Protein AF-A0A0F9JHH2-F1 (afdb_monomer)

Organism: NCBI:txid412755

Mean predicted aligned error: 7.98 Å

Structure (mmCIF, N/CA/C/O backbone):
data_AF-A0A0F9JHH2-F1
#
_entry.id   AF-A0A0F9JHH2-F1
#
loop_
_atom_site.group_PDB
_atom_site.id
_atom_site.type_symbol
_atom_site.label_atom_id
_atom_site.label_alt_id
_atom_site.label_comp_id
_atom_site.label_asym_id
_atom_site.label_entity_id
_atom_site.label_seq_id
_atom_site.pdbx_PDB_ins_code
_atom_site.Cartn_x
_atom_site.Cartn_y
_atom_site.Cartn_z
_atom_site.occupancy
_atom_site.B_iso_or_equiv
_atom_site.auth_seq_id
_atom_site.auth_comp_id
_atom_site.auth_asym_id
_atom_site.auth_atom_id
_atom_site.pdbx_PDB_model_num
ATOM 1 N N . MET A 1 1 ? 3.156 16.359 -3.758 1.00 44.94 1 MET A N 1
ATOM 2 C CA . MET A 1 1 ? 3.566 15.549 -4.925 1.00 44.94 1 MET A CA 1
ATOM 3 C C . MET A 1 1 ? 4.391 14.400 -4.394 1.00 44.94 1 MET A C 1
ATOM 5 O O . MET A 1 1 ? 5.342 14.673 -3.672 1.00 44.94 1 MET A O 1
ATOM 9 N N . ASN A 1 2 ? 4.000 13.157 -4.677 1.00 64.88 2 ASN A N 1
ATOM 10 C CA . ASN A 1 2 ? 4.803 12.001 -4.283 1.00 64.88 2 ASN A CA 1
ATOM 11 C C . ASN A 1 2 ? 6.068 11.966 -5.146 1.00 64.88 2 ASN A C 1
ATOM 13 O O . ASN A 1 2 ? 5.99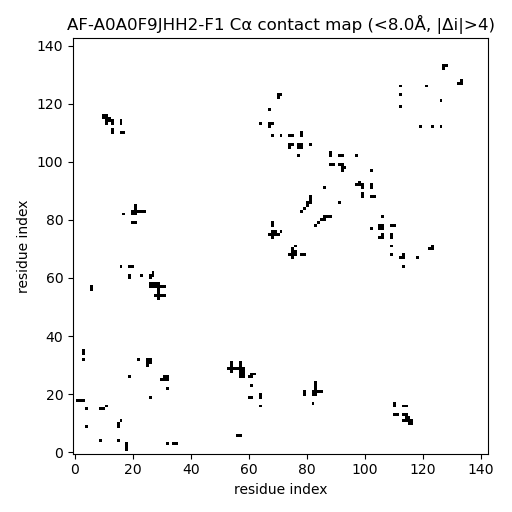8 12.170 -6.358 1.00 64.88 2 ASN A O 1
ATOM 17 N N . GLU A 1 3 ? 7.213 11.768 -4.502 1.00 86.75 3 GLU A N 1
ATOM 18 C CA . GLU A 1 3 ? 8.508 11.617 -5.160 1.00 86.75 3 GLU A CA 1
ATOM 19 C C . GLU A 1 3 ? 8.484 10.395 -6.091 1.00 86.75 3 GLU A C 1
ATOM 21 O O . GLU A 1 3 ? 7.833 9.392 -5.796 1.00 86.75 3 GLU A O 1
ATOM 26 N N . TRP A 1 4 ? 9.132 10.495 -7.252 1.00 92.06 4 TRP A N 1
ATOM 27 C CA . TRP A 1 4 ? 9.279 9.366 -8.169 1.00 92.06 4 TRP A CA 1
ATOM 28 C C . TRP A 1 4 ? 10.515 8.558 -7.784 1.00 92.06 4 TRP A C 1
ATOM 30 O O . TRP A 1 4 ? 11.561 9.147 -7.523 1.00 92.06 4 TRP A O 1
ATOM 40 N N . TYR A 1 5 ? 10.400 7.229 -7.796 1.00 92.12 5 TYR A N 1
ATOM 41 C CA . TYR A 1 5 ? 11.496 6.319 -7.474 1.00 92.12 5 TYR A CA 1
ATOM 42 C C . TYR A 1 5 ? 11.822 5.418 -8.665 1.00 92.12 5 TYR A C 1
ATOM 44 O O . TYR A 1 5 ? 10.930 4.810 -9.264 1.00 92.12 5 TYR A O 1
ATOM 52 N N . ALA A 1 6 ? 13.107 5.276 -8.978 1.00 90.31 6 ALA A N 1
ATOM 53 C CA . ALA A 1 6 ? 13.592 4.294 -9.935 1.00 90.31 6 ALA A CA 1
ATOM 54 C C . ALA A 1 6 ? 13.519 2.870 -9.345 1.00 90.31 6 ALA A C 1
ATOM 56 O O . ALA A 1 6 ? 13.611 2.690 -8.125 1.00 90.31 6 ALA A O 1
ATOM 57 N N . PRO A 1 7 ? 13.464 1.814 -10.181 1.00 91.31 7 PRO A N 1
ATOM 58 C CA . PRO A 1 7 ? 13.422 0.434 -9.693 1.00 91.31 7 PRO A CA 1
ATOM 59 C C . PRO A 1 7 ? 14.561 0.076 -8.729 1.00 91.31 7 PRO A C 1
ATOM 61 O O . PRO A 1 7 ? 14.354 -0.600 -7.722 1.00 91.31 7 PRO A O 1
ATOM 64 N N . SER A 1 8 ? 15.769 0.578 -8.998 1.00 89.12 8 SER A N 1
ATOM 65 C CA . SER A 1 8 ? 16.957 0.350 -8.172 1.00 89.12 8 SER A CA 1
ATOM 66 C C . SER A 1 8 ? 16.960 1.111 -6.845 1.00 89.12 8 SER A C 1
ATOM 68 O O . SER A 1 8 ? 17.835 0.850 -6.019 1.00 89.12 8 SER A O 1
ATOM 70 N N . GLU A 1 9 ? 16.028 2.035 -6.617 1.00 91.75 9 GLU A N 1
ATOM 71 C CA . GLU A 1 9 ? 15.930 2.859 -5.401 1.00 91.75 9 GLU A CA 1
ATOM 72 C C . GLU A 1 9 ? 14.953 2.276 -4.379 1.00 91.75 9 GLU A C 1
ATOM 74 O O . GLU A 1 9 ? 15.056 2.566 -3.189 1.00 91.75 9 GLU A O 1
ATOM 79 N N . ILE A 1 10 ? 14.061 1.372 -4.796 1.00 92.19 10 ILE A N 1
ATOM 80 C CA . ILE A 1 10 ? 13.085 0.769 -3.891 1.00 92.19 10 ILE A CA 1
ATOM 81 C C . ILE A 1 10 ? 13.799 -0.047 -2.804 1.00 92.19 10 ILE A C 1
ATOM 83 O O . ILE A 1 10 ? 14.458 -1.060 -3.052 1.00 92.19 10 ILE A O 1
ATOM 87 N N . ARG A 1 11 ? 13.669 0.413 -1.555 1.00 91.19 11 ARG A N 1
ATOM 88 C CA . ARG A 1 11 ? 14.190 -0.249 -0.338 1.00 91.19 11 ARG A CA 1
ATOM 89 C C . ARG A 1 11 ? 13.095 -0.768 0.600 1.00 91.19 11 ARG A C 1
ATOM 91 O O . ARG A 1 11 ? 13.406 -1.235 1.692 1.00 91.19 11 ARG A O 1
ATOM 98 N N . PHE A 1 12 ? 11.823 -0.688 0.194 1.00 92.00 12 PHE A N 1
ATOM 99 C CA . PHE A 1 12 ? 10.658 -0.955 1.056 1.00 92.00 12 PHE A CA 1
ATOM 100 C C . PHE A 1 12 ? 10.635 -0.090 2.333 1.00 92.00 12 PHE A C 1
ATOM 102 O O . PHE A 1 12 ? 10.256 -0.553 3.410 1.00 92.00 12 PHE A O 1
ATOM 109 N N . TRP A 1 13 ? 11.045 1.173 2.227 1.00 93.44 13 TRP A N 1
ATOM 110 C CA . TRP A 1 13 ? 10.777 2.175 3.263 1.00 93.44 13 TRP A CA 1
ATOM 111 C C . TRP A 1 13 ? 9.303 2.599 3.205 1.00 93.44 13 TRP A C 1
ATOM 113 O O . TRP A 1 13 ? 8.660 2.331 2.186 1.00 93.44 13 TRP A O 1
ATOM 123 N N . PRO A 1 14 ? 8.732 3.178 4.276 1.00 94.00 14 PRO A N 1
ATOM 124 C CA . PRO A 1 14 ? 7.329 3.591 4.285 1.00 94.00 14 PRO A CA 1
ATOM 125 C C . PRO A 1 14 ? 6.932 4.418 3.055 1.00 94.00 14 PRO A C 1
ATOM 127 O O . PRO A 1 14 ? 5.927 4.109 2.424 1.00 94.00 14 PRO A O 1
ATOM 130 N N . GLU A 1 15 ? 7.773 5.365 2.652 1.00 95.06 15 GLU A N 1
ATOM 131 C CA . GLU A 1 15 ? 7.564 6.268 1.517 1.00 95.06 15 GLU A CA 1
ATOM 132 C C . GLU A 1 15 ? 7.570 5.496 0.188 1.00 95.06 15 GLU A C 1
ATOM 134 O O . GLU A 1 15 ? 6.673 5.647 -0.637 1.00 95.06 15 GLU A O 1
ATOM 139 N N . HIS A 1 16 ? 8.525 4.573 0.017 1.00 94.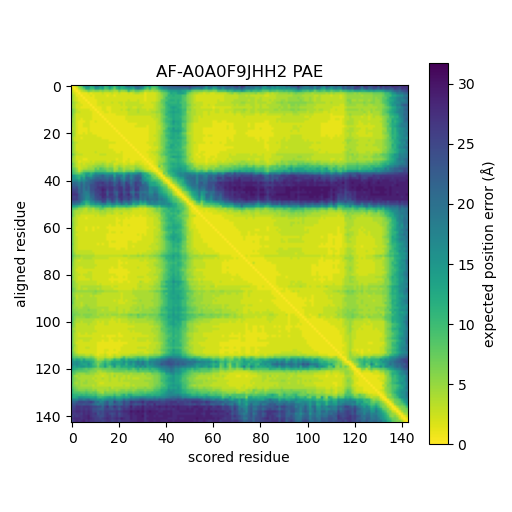94 16 HIS A N 1
ATOM 140 C CA . HIS A 1 16 ? 8.591 3.687 -1.152 1.00 94.94 16 HIS A CA 1
ATOM 141 C C . HIS A 1 16 ? 7.364 2.770 -1.256 1.00 94.94 16 HIS A C 1
ATOM 143 O O . HIS A 1 16 ? 6.896 2.470 -2.352 1.00 94.94 16 HIS A O 1
ATOM 149 N N . VAL A 1 17 ? 6.857 2.286 -0.120 1.00 95.69 17 VAL A N 1
ATOM 150 C CA . VAL A 1 17 ? 5.679 1.411 -0.069 1.00 95.69 17 VAL A CA 1
ATOM 151 C C . VAL A 1 17 ? 4.410 2.194 -0.363 1.00 95.69 17 VAL A C 1
ATOM 153 O O . VAL A 1 17 ? 3.587 1.724 -1.140 1.00 95.69 17 VAL A O 1
ATOM 156 N N . GLU A 1 18 ? 4.249 3.379 0.217 1.00 96.69 18 GLU A N 1
ATOM 157 C CA . GLU A 1 18 ? 3.131 4.271 -0.090 1.00 96.69 18 GLU A CA 1
ATOM 158 C C . GLU A 1 18 ? 3.117 4.646 -1.575 1.00 96.69 18 GLU A C 1
ATOM 160 O O . GLU A 1 18 ? 2.077 4.525 -2.229 1.00 96.69 18 GLU A O 1
ATOM 165 N N . TRP A 1 19 ? 4.280 4.983 -2.139 1.00 96.31 19 TRP A N 1
ATOM 166 C CA . TRP A 1 19 ? 4.438 5.203 -3.574 1.00 96.31 19 TRP A CA 1
ATOM 167 C C . TRP A 1 19 ? 4.051 3.966 -4.394 1.00 96.31 19 TRP A C 1
ATOM 169 O O . TRP A 1 19 ? 3.288 4.080 -5.354 1.00 96.31 19 TRP A O 1
ATOM 179 N N . ALA A 1 20 ? 4.519 2.776 -4.006 1.00 96.50 20 ALA A N 1
ATOM 180 C CA . ALA A 1 20 ? 4.218 1.539 -4.724 1.00 96.50 20 ALA A CA 1
ATOM 181 C C . ALA A 1 20 ? 2.726 1.176 -4.663 1.00 96.50 20 ALA A C 1
ATOM 183 O O . ALA A 1 20 ? 2.174 0.724 -5.661 1.00 96.50 20 ALA A O 1
ATOM 184 N N . ILE A 1 21 ? 2.052 1.398 -3.526 1.00 97.31 21 ILE A N 1
ATOM 185 C CA . ILE A 1 21 ? 0.601 1.186 -3.413 1.00 97.31 21 ILE A CA 1
ATOM 186 C C . ILE A 1 21 ? -0.148 2.221 -4.261 1.00 97.31 21 ILE A C 1
ATOM 188 O O . ILE A 1 21 ? -1.087 1.858 -4.960 1.00 97.31 21 ILE A O 1
ATOM 192 N N . THR A 1 22 ? 0.281 3.486 -4.252 1.00 97.06 22 THR A N 1
ATOM 193 C CA . THR A 1 22 ? -0.342 4.547 -5.066 1.00 97.06 22 THR A CA 1
ATOM 194 C C . THR A 1 22 ? -0.312 4.207 -6.557 1.00 97.06 22 THR A C 1
ATOM 196 O O . THR A 1 22 ? -1.282 4.419 -7.275 1.00 97.06 22 THR A O 1
ATOM 199 N N . ASN A 1 23 ? 0.788 3.612 -7.020 1.00 96.75 23 ASN A N 1
ATOM 200 C CA . ASN A 1 23 ? 0.979 3.229 -8.417 1.00 96.75 23 ASN A CA 1
ATOM 201 C C . ASN A 1 23 ? 0.624 1.759 -8.702 1.00 96.75 23 ASN A C 1
ATOM 203 O O . ASN A 1 23 ? 0.952 1.244 -9.774 1.00 96.75 23 ASN A O 1
ATOM 207 N N . LEU A 1 24 ? -0.036 1.066 -7.766 1.00 96.75 24 LEU A N 1
ATOM 208 C CA . LEU A 1 24 ? -0.206 -0.389 -7.818 1.00 96.75 24 LEU A CA 1
ATOM 209 C C . LEU A 1 24 ? -0.898 -0.854 -9.103 1.00 96.75 24 LEU A C 1
ATOM 211 O O . LEU A 1 24 ? -0.453 -1.824 -9.704 1.00 96.75 24 LEU A O 1
ATOM 215 N N . ASN A 1 25 ? -1.914 -0.121 -9.567 1.00 96.06 25 ASN A N 1
ATOM 216 C CA . ASN A 1 25 ? -2.660 -0.466 -10.780 1.00 96.06 25 ASN A CA 1
ATOM 217 C C . ASN A 1 25 ? -1.775 -0.459 -12.047 1.00 96.06 25 ASN A C 1
ATOM 219 O O . ASN A 1 25 ? -1.994 -1.272 -12.941 1.00 96.06 25 ASN A O 1
ATOM 223 N N . MET A 1 26 ? -0.769 0.423 -12.131 1.00 95.25 26 MET A N 1
ATOM 224 C CA . MET A 1 26 ? 0.192 0.443 -13.248 1.00 95.25 26 MET A CA 1
ATOM 225 C C . MET A 1 26 ? 1.223 -0.681 -13.117 1.00 95.25 26 MET A C 1
ATOM 227 O O . MET A 1 26 ? 1.525 -1.369 -14.092 1.00 95.25 26 MET A O 1
ATOM 231 N N . LEU A 1 27 ? 1.728 -0.896 -11.898 1.00 96.81 27 LEU A N 1
ATOM 232 C CA . LEU A 1 27 ? 2.722 -1.931 -11.617 1.00 96.81 27 LEU A CA 1
ATOM 233 C C . LEU A 1 27 ? 2.152 -3.342 -11.859 1.00 96.81 27 LEU A C 1
ATOM 235 O O . LEU A 1 27 ? 2.849 -4.187 -12.416 1.00 96.81 27 LEU A O 1
ATOM 239 N N . GLU A 1 28 ? 0.880 -3.583 -11.507 1.00 97.06 28 GLU A N 1
ATOM 240 C CA . GLU A 1 28 ? 0.144 -4.829 -11.799 1.00 97.06 28 GLU A CA 1
ATOM 241 C C . GLU A 1 28 ? 0.075 -5.115 -13.312 1.00 97.06 28 GLU A C 1
ATOM 243 O O . GLU A 1 28 ? 0.098 -6.273 -13.721 1.00 97.06 28 GLU A O 1
ATOM 248 N N . GLN A 1 29 ? 0.056 -4.072 -14.148 1.00 95.94 29 GLN A N 1
ATOM 249 C CA . GLN A 1 29 ? 0.054 -4.176 -15.613 1.00 95.94 29 GLN A CA 1
ATOM 250 C C . GLN A 1 29 ? 1.464 -4.286 -16.219 1.00 95.94 29 GLN A C 1
ATOM 252 O O . GLN A 1 29 ? 1.607 -4.365 -17.437 1.00 95.94 29 GLN A O 1
ATOM 257 N N . GLY A 1 30 ? 2.516 -4.283 -15.394 1.00 94.88 30 GLY A N 1
ATOM 258 C CA . GLY A 1 30 ? 3.898 -4.340 -15.868 1.00 94.88 30 GLY A CA 1
ATOM 259 C C . GLY A 1 30 ? 4.487 -2.997 -16.291 1.00 94.88 30 GLY A C 1
ATOM 260 O O . GLY A 1 30 ? 5.549 -2.977 -16.912 1.00 94.88 30 GLY A O 1
ATOM 261 N N . PHE A 1 31 ? 3.844 -1.879 -15.944 1.00 93.56 31 PHE A N 1
ATOM 262 C CA . PHE A 1 31 ? 4.335 -0.540 -16.257 1.00 93.56 31 PHE A CA 1
ATOM 263 C C . PHE A 1 31 ? 4.938 0.131 -15.026 1.00 93.56 31 PHE A C 1
ATOM 265 O O . PHE A 1 31 ? 4.302 0.237 -13.977 1.00 93.56 31 PHE A O 1
ATOM 272 N N . TRP A 1 32 ? 6.167 0.631 -15.163 1.00 92.88 32 TRP A N 1
ATOM 273 C CA . TRP A 1 32 ? 6.735 1.556 -14.186 1.00 92.88 32 TRP A CA 1
ATOM 274 C C . TRP A 1 32 ? 6.187 2.967 -14.447 1.00 92.88 32 TRP A C 1
ATOM 276 O O . TRP A 1 32 ? 6.128 3.366 -15.613 1.00 92.88 32 TRP A O 1
ATOM 286 N N . PRO A 1 33 ? 5.794 3.741 -13.419 1.00 91.88 33 PRO A N 1
ATOM 287 C CA . PRO A 1 33 ? 5.343 5.116 -13.611 1.00 91.88 33 PRO A CA 1
ATOM 288 C C . PRO A 1 33 ? 6.394 5.960 -14.350 1.00 91.88 33 PRO A C 1
ATOM 290 O O . PRO A 1 33 ? 7.588 5.813 -14.065 1.00 91.88 33 PRO A O 1
ATOM 293 N N . PRO A 1 34 ? 5.988 6.850 -15.272 1.00 87.38 34 PRO A N 1
ATOM 294 C CA . PRO A 1 34 ? 6.921 7.698 -16.007 1.00 87.38 34 PRO A CA 1
ATOM 295 C C . PRO A 1 34 ? 7.658 8.649 -15.059 1.00 87.38 34 PRO A C 1
ATOM 297 O O . PRO A 1 34 ? 7.082 9.145 -14.088 1.00 87.38 34 PRO A O 1
ATOM 300 N N . ASN A 1 35 ? 8.936 8.905 -15.340 1.00 86.75 35 ASN A N 1
ATOM 301 C CA . ASN A 1 35 ? 9.739 9.831 -14.553 1.00 86.75 35 ASN A CA 1
ATOM 302 C C . ASN A 1 35 ? 9.283 11.279 -14.826 1.00 86.75 35 ASN A C 1
ATOM 304 O O . ASN A 1 35 ? 9.423 11.750 -15.954 1.00 86.75 35 ASN A O 1
ATOM 308 N N . PRO A 1 36 ? 8.788 12.027 -13.822 1.00 81.06 36 PRO A N 1
ATOM 309 C CA . PRO A 1 36 ? 8.306 13.395 -14.017 1.00 81.06 36 PRO A CA 1
ATOM 310 C C . PRO A 1 36 ? 9.425 14.387 -14.371 1.00 81.06 36 PRO A C 1
ATOM 312 O O . PRO A 1 36 ? 9.133 15.512 -14.765 1.00 81.06 36 PRO A O 1
ATOM 315 N N . ARG A 1 37 ? 10.699 14.000 -14.204 1.00 74.19 37 ARG A N 1
ATOM 316 C CA . ARG A 1 37 ? 11.867 14.820 -14.560 1.00 74.19 37 ARG A CA 1
ATOM 317 C C . ARG A 1 37 ? 12.391 14.554 -15.973 1.00 74.19 37 ARG A C 1
ATOM 319 O O . ARG A 1 37 ? 13.289 15.270 -16.406 1.00 74.19 37 ARG A O 1
ATOM 326 N N . GLU A 1 38 ? 11.877 13.552 -16.687 1.00 67.12 38 GLU A N 1
ATOM 327 C CA . GLU A 1 38 ? 12.315 13.281 -18.058 1.00 67.12 38 GLU A CA 1
ATOM 328 C C . GLU A 1 38 ? 11.687 14.282 -19.035 1.00 67.12 38 GLU A C 1
ATOM 330 O O . GLU A 1 38 ? 10.487 14.293 -19.303 1.00 67.12 38 GLU A O 1
ATOM 335 N N . THR A 1 39 ? 12.536 15.156 -19.571 1.00 54.94 39 THR A N 1
ATOM 336 C CA . THR A 1 39 ? 12.194 16.188 -20.547 1.00 54.94 39 THR A CA 1
ATOM 337 C C . THR A 1 39 ? 12.118 15.589 -21.951 1.00 54.94 39 THR A C 1
ATOM 339 O O . THR A 1 39 ? 13.035 15.794 -22.730 1.00 54.94 39 THR A O 1
ATOM 342 N N . GLY A 1 40 ? 11.080 14.813 -22.273 1.00 53.81 40 GLY A N 1
ATOM 343 C CA . GLY A 1 40 ? 10.596 14.553 -23.647 1.00 53.81 40 GLY A CA 1
ATOM 344 C C . GLY A 1 40 ? 11.552 14.018 -24.738 1.00 53.81 40 GLY A C 1
ATOM 345 O O . GLY A 1 40 ? 11.087 13.785 -25.849 1.00 53.81 40 GLY A O 1
ATOM 346 N N . TYR A 1 41 ? 12.844 13.804 -24.481 1.00 46.03 41 TYR A N 1
ATOM 347 C CA . TYR A 1 41 ? 13.807 13.302 -25.459 1.00 46.03 41 TYR A CA 1
ATOM 348 C C . TYR A 1 41 ? 13.898 11.780 -25.357 1.00 46.03 41 TYR A C 1
ATOM 350 O O . TYR A 1 41 ? 14.543 11.223 -24.470 1.00 46.03 41 TYR A O 1
ATOM 358 N N . THR A 1 42 ? 13.237 11.103 -26.292 1.00 50.81 42 THR A N 1
ATOM 359 C CA . THR A 1 42 ? 13.258 9.649 -26.477 1.00 50.81 42 THR A CA 1
ATOM 360 C C . THR A 1 42 ? 14.528 9.204 -27.196 1.00 50.81 42 THR A C 1
ATOM 362 O O . THR A 1 42 ? 14.440 8.634 -28.279 1.00 50.81 42 THR A O 1
ATOM 365 N N . ASP A 1 43 ? 15.709 9.494 -26.651 1.00 50.28 43 ASP A N 1
ATOM 366 C CA . ASP A 1 43 ? 16.941 9.111 -27.342 1.00 50.28 43 ASP A CA 1
ATOM 367 C C . ASP A 1 43 ? 18.104 8.814 -26.394 1.00 50.28 43 ASP A C 1
ATOM 369 O O . ASP A 1 43 ? 19.085 9.541 -26.346 1.00 50.28 43 ASP A O 1
ATOM 373 N N . VAL A 1 44 ? 17.998 7.718 -25.631 1.00 44.88 44 VAL A N 1
ATOM 374 C CA . VAL A 1 44 ? 19.163 6.888 -25.266 1.00 44.88 44 VAL A CA 1
ATOM 375 C C . VAL A 1 44 ? 18.706 5.432 -25.086 1.00 44.88 44 VAL A C 1
ATOM 377 O O . VAL A 1 44 ? 18.544 4.936 -23.970 1.00 44.88 44 VAL A O 1
ATOM 380 N N . GLN A 1 45 ? 18.510 4.700 -26.187 1.00 50.78 45 GLN A N 1
ATOM 381 C CA . GLN A 1 45 ? 18.540 3.234 -26.135 1.00 50.78 45 GLN A CA 1
ATOM 382 C C . GLN A 1 45 ? 19.997 2.764 -26.012 1.00 50.78 45 GLN A C 1
ATOM 384 O O . GLN A 1 45 ? 20.650 2.411 -26.988 1.00 50.78 45 GLN A O 1
ATOM 389 N N . GLY A 1 46 ? 20.518 2.753 -24.787 1.00 45.56 46 GLY A N 1
ATOM 390 C CA . GLY A 1 46 ? 21.664 1.916 -24.438 1.00 45.56 46 GLY A CA 1
ATOM 391 C C . GLY A 1 46 ? 21.148 0.567 -23.929 1.00 45.56 46 GLY A C 1
ATOM 392 O O . GLY A 1 46 ? 20.345 0.563 -22.992 1.00 45.56 46 GLY A O 1
ATOM 393 N N . PRO A 1 47 ? 21.564 -0.587 -24.484 1.00 44.00 47 PRO A N 1
ATOM 394 C CA . PRO A 1 47 ? 21.056 -1.876 -24.045 1.00 44.00 47 PRO A CA 1
ATOM 395 C C . PRO A 1 47 ? 21.588 -2.163 -22.641 1.00 44.00 47 PRO A C 1
ATOM 397 O O . PRO A 1 47 ? 22.729 -2.596 -22.465 1.00 44.00 47 PRO A O 1
ATOM 400 N N . LYS A 1 48 ? 20.761 -1.965 -21.612 1.00 52.16 48 LYS A N 1
ATOM 401 C CA . LYS A 1 48 ? 21.018 -2.620 -20.331 1.00 52.16 48 LYS A CA 1
ATOM 402 C C . LYS A 1 48 ? 20.765 -4.105 -20.552 1.00 52.16 48 LYS A C 1
ATOM 404 O O . LYS A 1 48 ? 19.625 -4.554 -20.565 1.00 52.16 48 LYS A O 1
ATOM 409 N N . ARG A 1 49 ? 21.855 -4.850 -20.760 1.00 48.62 49 ARG A N 1
ATOM 410 C CA . ARG A 1 49 ? 21.920 -6.316 -20.693 1.00 48.62 49 ARG A CA 1
ATOM 411 C C . ARG A 1 49 ? 21.529 -6.768 -19.281 1.00 48.62 49 ARG A C 1
ATOM 413 O O . ARG A 1 49 ? 22.380 -7.106 -18.468 1.00 48.62 49 ARG A O 1
ATOM 420 N N . GLY A 1 50 ? 20.245 -6.698 -18.963 1.00 58.09 50 GLY A N 1
ATOM 421 C CA . GLY A 1 50 ? 19.635 -7.445 -17.877 1.00 58.09 50 GLY A CA 1
ATOM 422 C C . GLY A 1 50 ? 18.937 -8.647 -18.492 1.00 58.09 50 GLY A C 1
ATOM 423 O O . GLY A 1 50 ? 18.261 -8.504 -19.505 1.00 58.09 50 GLY A O 1
ATOM 424 N N . HIS A 1 51 ? 19.077 -9.824 -17.891 1.00 67.06 51 HIS A N 1
ATOM 425 C CA . HIS A 1 51 ? 18.359 -11.040 -18.299 1.00 67.06 51 HIS A CA 1
ATOM 426 C C . HIS A 1 51 ? 16.835 -10.978 -18.052 1.00 67.06 51 HIS A C 1
ATOM 428 O O . HIS A 1 51 ? 16.172 -12.006 -18.120 1.00 67.06 51 HIS A O 1
ATOM 434 N N . SER A 1 52 ? 16.293 -9.795 -17.762 1.00 75.88 52 SER A N 1
ATOM 435 C CA . SER A 1 52 ? 14.929 -9.578 -17.294 1.00 75.88 52 SER A CA 1
ATOM 436 C C . SER A 1 52 ? 14.160 -8.690 -18.258 1.00 75.88 52 SER A C 1
ATOM 438 O O . SER A 1 52 ? 14.658 -7.640 -18.674 1.00 75.88 52 SER A O 1
ATOM 440 N N . ALA A 1 53 ? 12.934 -9.086 -18.588 1.00 84.75 53 ALA A N 1
ATOM 441 C CA . ALA A 1 53 ? 12.032 -8.255 -19.370 1.00 84.75 53 ALA A CA 1
ATOM 442 C C . ALA A 1 53 ? 11.609 -6.993 -18.593 1.00 84.75 53 ALA A C 1
ATOM 444 O O . ALA A 1 53 ? 11.552 -6.981 -17.362 1.00 84.75 53 ALA A O 1
ATOM 445 N N . TYR A 1 54 ? 11.273 -5.920 -19.318 1.00 84.12 54 TYR A N 1
ATOM 446 C CA . TYR A 1 54 ? 10.951 -4.606 -18.736 1.00 84.12 54 TYR A CA 1
ATOM 447 C C . TYR A 1 54 ? 9.805 -4.648 -17.708 1.00 84.12 54 TYR A C 1
ATOM 449 O O . TYR A 1 54 ? 9.790 -3.854 -16.769 1.00 84.12 54 TYR A O 1
ATOM 457 N N . PHE A 1 55 ? 8.864 -5.584 -17.868 1.00 90.81 55 PHE A N 1
ATOM 458 C CA . PHE A 1 55 ? 7.695 -5.733 -17.003 1.00 90.81 55 PHE A CA 1
ATOM 459 C C . PHE A 1 55 ? 7.981 -6.528 -15.724 1.00 90.81 55 PHE A C 1
ATOM 461 O O . PHE A 1 55 ? 7.204 -6.449 -14.773 1.00 90.81 55 PHE A O 1
ATOM 468 N N . GLU A 1 56 ? 9.073 -7.301 -15.673 1.00 92.62 56 GLU A N 1
ATOM 469 C CA . GLU A 1 56 ? 9.319 -8.247 -14.578 1.00 92.62 56 GLU A CA 1
ATOM 470 C C . GLU A 1 56 ? 9.428 -7.544 -13.231 1.00 92.62 56 GLU A C 1
ATOM 472 O O . GLU A 1 56 ? 8.814 -7.974 -12.256 1.00 92.62 56 GLU A O 1
ATOM 477 N N . ILE A 1 57 ? 10.182 -6.445 -13.174 1.00 92.62 57 ILE A N 1
ATOM 478 C CA . ILE A 1 57 ? 10.392 -5.702 -11.931 1.00 92.62 57 ILE A CA 1
ATOM 479 C C . ILE A 1 57 ? 9.078 -5.073 -11.424 1.00 92.62 57 ILE A C 1
ATOM 481 O O . ILE A 1 57 ? 8.743 -5.316 -10.259 1.00 92.62 57 ILE A O 1
ATOM 485 N N . PRO A 1 58 ? 8.308 -4.321 -12.244 1.00 95.31 58 PRO A N 1
ATOM 486 C CA . PRO A 1 58 ? 6.996 -3.815 -11.842 1.00 95.31 58 PRO A CA 1
ATOM 487 C C . PRO A 1 58 ? 6.049 -4.913 -11.339 1.00 95.31 58 PRO A C 1
ATOM 489 O O . PRO A 1 58 ? 5.514 -4.787 -10.237 1.00 95.31 58 PRO A O 1
ATOM 492 N N . VAL A 1 59 ? 5.899 -6.016 -12.086 1.00 96.62 59 VAL A N 1
ATOM 493 C CA . VAL A 1 59 ? 4.983 -7.110 -11.715 1.00 96.62 59 VAL A CA 1
ATOM 494 C C . VAL A 1 59 ? 5.433 -7.800 -10.427 1.00 96.62 59 VAL A C 1
ATOM 496 O O . VAL A 1 59 ? 4.610 -8.057 -9.548 1.00 96.62 59 VAL A O 1
ATOM 499 N N . CYS A 1 60 ? 6.733 -8.064 -10.258 1.00 94.81 60 CYS A N 1
ATOM 500 C CA . CYS A 1 60 ? 7.254 -8.652 -9.021 1.00 94.81 60 CYS A CA 1
ATOM 501 C C . CYS A 1 60 ? 7.012 -7.741 -7.809 1.00 94.81 60 CYS A C 1
ATOM 503 O O . CYS A 1 60 ? 6.634 -8.225 -6.737 1.00 94.81 60 CYS A O 1
ATOM 505 N N . LEU A 1 61 ? 7.203 -6.426 -7.968 1.00 95.19 61 LEU A N 1
ATOM 506 C CA . LEU A 1 61 ? 6.925 -5.455 -6.912 1.00 95.19 61 LEU A CA 1
ATOM 507 C C . LEU A 1 61 ? 5.428 -5.415 -6.577 1.00 95.19 61 LEU A C 1
ATOM 509 O O . LEU A 1 61 ? 5.070 -5.496 -5.400 1.00 95.19 61 LEU A O 1
ATOM 513 N N . ALA A 1 62 ? 4.560 -5.353 -7.590 1.00 97.06 62 ALA A N 1
ATOM 514 C CA . ALA A 1 62 ? 3.109 -5.370 -7.419 1.00 97.06 62 ALA A CA 1
ATOM 515 C C . ALA A 1 62 ? 2.627 -6.636 -6.701 1.00 97.06 62 ALA A C 1
ATOM 517 O O . ALA A 1 62 ? 1.841 -6.553 -5.754 1.00 97.06 62 ALA A O 1
ATOM 518 N N . ALA A 1 63 ? 3.141 -7.804 -7.095 1.00 96.25 63 ALA A N 1
ATOM 519 C CA . ALA A 1 63 ? 2.813 -9.080 -6.469 1.00 96.25 63 ALA A CA 1
ATOM 520 C C . ALA A 1 63 ? 3.226 -9.115 -4.988 1.00 96.25 63 ALA A C 1
ATOM 522 O O . ALA A 1 63 ? 2.460 -9.564 -4.133 1.00 96.25 63 ALA A O 1
ATOM 523 N N . GLU A 1 64 ? 4.414 -8.603 -4.654 1.00 95.25 64 GLU A N 1
ATOM 524 C CA . GLU A 1 64 ? 4.883 -8.540 -3.267 1.00 95.25 64 GLU A CA 1
ATOM 525 C C . GLU A 1 64 ? 4.058 -7.558 -2.418 1.00 95.25 64 GLU A C 1
ATOM 527 O O . GLU A 1 64 ? 3.706 -7.889 -1.283 1.00 95.25 64 GLU A O 1
ATOM 532 N N . ILE A 1 65 ? 3.715 -6.378 -2.948 1.00 95.88 65 ILE A N 1
ATOM 533 C CA . ILE A 1 65 ? 2.859 -5.399 -2.258 1.00 95.88 65 ILE A CA 1
ATOM 534 C C . ILE A 1 65 ? 1.457 -5.970 -2.035 1.00 95.88 65 ILE A C 1
ATOM 536 O O . ILE A 1 65 ? 0.965 -5.940 -0.905 1.00 95.88 65 ILE A O 1
ATOM 540 N N . THR A 1 66 ? 0.854 -6.570 -3.060 1.00 96.75 66 THR A N 1
ATOM 541 C CA . THR A 1 66 ? -0.471 -7.204 -2.978 1.00 96.75 66 THR A CA 1
ATOM 542 C C . THR A 1 66 ? -0.491 -8.298 -1.916 1.00 96.75 66 THR A C 1
ATOM 544 O O . THR A 1 66 ? -1.315 -8.263 -1.003 1.00 96.75 66 THR A O 1
ATOM 547 N N . ALA A 1 67 ? 0.509 -9.186 -1.915 1.00 95.00 67 ALA A N 1
ATOM 548 C CA . ALA A 1 67 ? 0.620 -10.240 -0.911 1.00 95.00 67 ALA A CA 1
ATOM 549 C C . ALA A 1 67 ? 0.760 -9.706 0.531 1.00 95.00 67 ALA A C 1
ATOM 551 O O . ALA A 1 67 ? 0.393 -10.398 1.487 1.00 95.00 67 ALA A O 1
ATOM 552 N N . ARG A 1 68 ? 1.312 -8.500 0.731 1.00 94.69 68 ARG A N 1
ATOM 553 C CA . ARG A 1 68 ? 1.389 -7.845 2.051 1.00 94.69 68 ARG A CA 1
ATOM 554 C C . ARG A 1 68 ? 0.079 -7.148 2.427 1.00 94.69 68 ARG A C 1
ATOM 556 O O . ARG A 1 68 ? -0.322 -7.237 3.590 1.00 94.69 68 ARG A O 1
ATOM 563 N N . LEU A 1 69 ? -0.596 -6.514 1.468 1.00 96.12 69 LEU A N 1
ATOM 564 C CA . LEU A 1 69 ? -1.920 -5.916 1.659 1.00 96.12 69 LEU A CA 1
ATOM 565 C C . LEU A 1 69 ? -2.954 -6.977 2.046 1.00 96.12 69 LEU A C 1
ATOM 567 O O . LEU A 1 69 ? -3.682 -6.782 3.018 1.00 96.12 69 LEU A O 1
ATOM 571 N N . ASP A 1 70 ? -2.953 -8.132 1.381 1.00 95.50 70 ASP A N 1
ATOM 572 C CA . ASP A 1 70 ? -3.899 -9.219 1.661 1.00 95.50 70 ASP A CA 1
ATOM 573 C C . ASP A 1 70 ? -3.789 -9.729 3.104 1.00 95.50 70 ASP A C 1
ATOM 575 O O . ASP A 1 70 ? -4.794 -9.989 3.767 1.00 95.50 70 ASP A O 1
ATOM 579 N N . ARG A 1 71 ? -2.574 -9.763 3.667 1.00 93.81 71 ARG A N 1
ATOM 580 C CA . ARG A 1 71 ? -2.354 -10.124 5.084 1.00 93.81 71 ARG A CA 1
ATOM 581 C C . ARG A 1 71 ? -2.920 -9.106 6.069 1.00 93.81 71 ARG A C 1
ATOM 583 O O . ARG A 1 71 ? -3.106 -9.437 7.242 1.00 93.81 71 ARG A O 1
ATOM 590 N N . CYS A 1 72 ? -3.177 -7.879 5.624 1.00 94.44 72 CYS A N 1
ATOM 591 C CA . CYS A 1 72 ? -3.815 -6.842 6.427 1.00 94.44 72 CYS A CA 1
ATOM 592 C C . CYS A 1 72 ? -5.352 -6.954 6.431 1.00 94.44 72 CYS A C 1
ATOM 594 O O . CYS A 1 72 ? -6.010 -6.193 7.145 1.00 94.44 72 CYS A O 1
ATOM 596 N N . ASN A 1 73 ? -5.941 -7.904 5.690 1.00 93.56 73 ASN A N 1
ATOM 597 C CA . ASN A 1 73 ? -7.389 -8.106 5.572 1.00 93.56 73 ASN A CA 1
ATOM 598 C C . ASN A 1 73 ? -8.122 -6.799 5.198 1.00 93.56 73 ASN A C 1
ATOM 600 O O . ASN A 1 73 ? -7.764 -6.122 4.235 1.00 93.56 73 ASN A O 1
ATOM 604 N N . THR A 1 74 ? -9.151 -6.421 5.963 1.00 94.62 74 THR A N 1
ATOM 605 C CA . THR A 1 74 ? -9.957 -5.214 5.739 1.00 94.62 74 THR A CA 1
ATOM 606 C C . THR A 1 74 ? -9.123 -3.934 5.736 1.00 94.62 74 THR A C 1
ATOM 608 O O . THR A 1 74 ? -9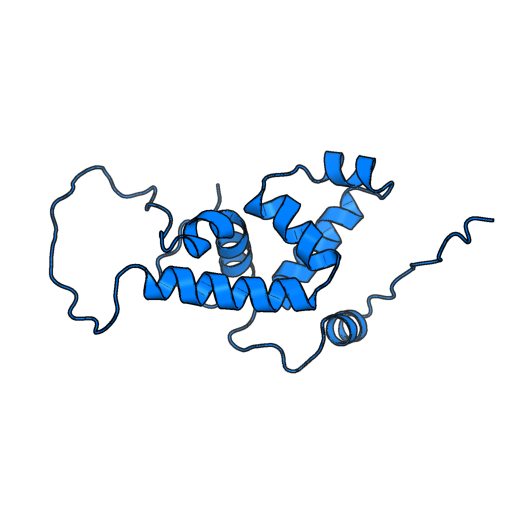.406 -3.042 4.942 1.00 94.62 74 THR A O 1
ATOM 611 N N . ASP A 1 75 ? -8.080 -3.841 6.571 1.00 95.69 75 ASP A N 1
ATOM 612 C CA . ASP A 1 75 ? -7.196 -2.667 6.585 1.00 95.69 75 ASP A CA 1
ATOM 613 C C . ASP A 1 75 ? -6.410 -2.570 5.267 1.00 95.69 75 ASP A C 1
ATOM 615 O O . ASP A 1 75 ? -6.233 -1.477 4.737 1.00 95.69 75 ASP A O 1
ATOM 619 N N . GLY A 1 76 ? -5.995 -3.708 4.698 1.00 96.81 76 GLY A N 1
ATOM 620 C CA . GLY A 1 76 ? -5.312 -3.758 3.402 1.00 96.81 76 GLY A CA 1
ATOM 621 C C . GLY A 1 76 ? -6.195 -3.277 2.254 1.00 96.81 76 GLY A C 1
ATOM 622 O O . GLY A 1 76 ? -5.770 -2.445 1.454 1.00 96.81 76 GLY A O 1
ATOM 623 N N . LYS A 1 77 ? -7.456 -3.728 2.223 1.00 96.50 77 LYS A N 1
ATOM 624 C CA . LYS A 1 77 ? -8.455 -3.256 1.247 1.00 96.50 77 LYS A CA 1
ATOM 625 C C . LYS A 1 77 ? -8.704 -1.753 1.374 1.00 96.50 77 LYS A C 1
ATOM 627 O O . LYS A 1 77 ? -8.779 -1.063 0.361 1.00 96.50 77 LYS A O 1
ATOM 632 N N . LEU A 1 78 ? -8.791 -1.252 2.608 1.00 96.75 78 LEU A N 1
ATOM 633 C CA . LEU A 1 78 ? -8.947 0.175 2.885 1.00 96.75 78 LEU A CA 1
ATOM 634 C C . LEU A 1 78 ? -7.751 0.984 2.361 1.00 96.75 78 LEU A C 1
ATOM 636 O O . LEU A 1 78 ? -7.945 1.989 1.688 1.00 96.75 78 LEU A O 1
ATOM 640 N N . ALA A 1 79 ? -6.523 0.522 2.614 1.00 97.25 79 ALA A N 1
ATOM 641 C CA . ALA A 1 79 ? -5.317 1.182 2.117 1.00 97.25 79 ALA A CA 1
ATOM 642 C C . ALA A 1 79 ? -5.249 1.205 0.584 1.00 97.25 79 ALA A C 1
ATOM 644 O O . ALA A 1 79 ? -4.912 2.241 0.019 1.00 97.25 79 ALA A O 1
ATOM 645 N N . ARG A 1 80 ? -5.627 0.108 -0.092 1.00 97.25 80 ARG A N 1
ATOM 646 C CA . ARG A 1 80 ? -5.720 0.073 -1.562 1.00 97.25 80 ARG A CA 1
ATOM 647 C C . ARG A 1 80 ? -6.736 1.095 -2.082 1.00 97.25 80 ARG A C 1
ATOM 649 O O . ARG A 1 80 ? -6.407 1.843 -2.993 1.00 97.25 80 ARG A O 1
ATOM 656 N N . LYS A 1 81 ? -7.925 1.179 -1.473 1.00 96.75 81 LYS A N 1
ATOM 657 C CA . LYS A 1 81 ? -8.959 2.158 -1.856 1.00 96.75 81 LYS A CA 1
ATOM 658 C C . LYS A 1 81 ? -8.468 3.600 -1.721 1.00 96.75 81 LYS A C 1
ATOM 660 O O . LYS A 1 81 ? -8.644 4.385 -2.645 1.00 96.75 81 LYS A O 1
ATOM 665 N N . CYS A 1 82 ? -7.820 3.935 -0.606 1.00 96.31 82 CYS A N 1
ATOM 666 C CA . CYS A 1 82 ? -7.281 5.280 -0.403 1.00 96.31 82 CYS A CA 1
ATOM 667 C C . CYS A 1 82 ? -6.156 5.617 -1.385 1.00 96.31 82 CYS A C 1
ATOM 669 O O . CYS A 1 82 ? -6.175 6.671 -2.007 1.00 96.31 82 CYS A O 1
ATOM 671 N N . LEU A 1 83 ? -5.157 4.739 -1.493 1.00 96.38 83 LEU A N 1
ATOM 672 C CA . LEU A 1 83 ? -3.899 5.073 -2.158 1.00 96.38 83 LEU A CA 1
ATOM 673 C C . LEU A 1 83 ? -3.920 4.752 -3.656 1.00 96.38 83 LEU A C 1
ATOM 675 O O . LEU A 1 83 ? -3.527 5.595 -4.451 1.00 96.38 83 LEU A O 1
ATOM 679 N N . ALA A 1 84 ? -4.380 3.561 -4.048 1.00 95.62 84 ALA A N 1
ATOM 680 C CA . ALA A 1 84 ? -4.371 3.123 -5.448 1.00 95.62 84 ALA A CA 1
ATOM 681 C C . ALA A 1 84 ? -5.593 3.627 -6.228 1.00 95.62 84 ALA A C 1
ATOM 683 O 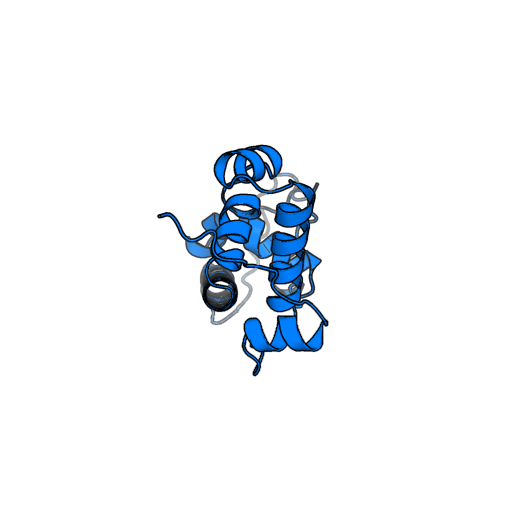O . ALA A 1 84 ? -5.474 4.017 -7.387 1.00 95.62 84 ALA A O 1
ATOM 684 N N . ASP A 1 85 ? -6.770 3.615 -5.593 1.00 95.06 85 ASP A N 1
ATOM 685 C CA . ASP A 1 85 ? -8.022 4.031 -6.241 1.00 95.06 85 ASP A CA 1
ATOM 686 C C . ASP A 1 85 ? -8.323 5.529 -6.023 1.00 95.06 85 ASP A C 1
ATOM 688 O O . ASP A 1 85 ? -9.291 6.043 -6.579 1.00 95.06 85 ASP A O 1
ATOM 692 N N . GLY A 1 86 ? -7.525 6.225 -5.202 1.00 94.19 86 GLY A N 1
ATOM 693 C CA . GLY A 1 86 ? -7.640 7.667 -4.960 1.00 94.19 86 GLY A CA 1
ATOM 694 C C . GLY A 1 86 ? -8.863 8.095 -4.143 1.00 94.19 86 GLY A C 1
ATOM 695 O O . GLY A 1 86 ? -9.283 9.246 -4.238 1.00 94.19 86 GLY A O 1
ATOM 696 N N . TRP A 1 87 ? -9.466 7.191 -3.363 1.00 96.00 87 TRP A N 1
ATOM 697 C CA . TRP A 1 87 ? -10.626 7.531 -2.536 1.00 96.00 87 TRP A CA 1
ATOM 698 C C . TRP A 1 87 ? -10.216 8.410 -1.361 1.00 96.00 87 TRP A C 1
ATOM 700 O O . TRP A 1 87 ? -9.329 8.053 -0.580 1.00 96.00 87 TRP A O 1
ATOM 710 N N . ASP A 1 88 ? -10.928 9.519 -1.182 1.00 94.38 88 ASP A N 1
ATOM 711 C CA . ASP A 1 88 ? -10.680 10.405 -0.058 1.00 94.38 88 ASP A CA 1
ATOM 712 C C . ASP A 1 88 ? -11.041 9.747 1.289 1.00 94.38 88 ASP A C 1
ATOM 714 O O . ASP A 1 88 ? -12.004 8.978 1.421 1.00 94.38 88 ASP A O 1
ATOM 718 N N . ALA A 1 89 ? -10.245 10.056 2.316 1.00 93.00 89 ALA A N 1
ATOM 719 C CA . ALA A 1 89 ? -10.420 9.491 3.647 1.00 93.00 89 ALA A CA 1
ATOM 720 C C . ALA A 1 89 ? -11.751 9.910 4.291 1.00 93.00 89 ALA A C 1
ATOM 722 O O . ALA A 1 89 ? -12.312 9.119 5.050 1.00 93.00 89 ALA A O 1
ATOM 723 N N . GLN A 1 90 ? -12.264 11.111 3.993 1.00 94.38 90 GLN A N 1
ATOM 724 C CA . GLN A 1 90 ? -13.552 11.597 4.493 1.00 94.38 90 GLN A CA 1
ATOM 725 C C . GLN A 1 90 ? -14.708 10.795 3.892 1.00 94.38 90 GLN A C 1
ATOM 727 O O . GLN A 1 90 ? -15.586 10.333 4.616 1.00 94.38 90 GLN A O 1
ATOM 732 N N . THR A 1 91 ? -14.671 10.531 2.584 1.00 94.69 91 THR A N 1
ATOM 733 C CA . THR A 1 91 ? -15.701 9.723 1.911 1.00 94.69 91 THR A CA 1
ATOM 734 C C . THR A 1 91 ? -15.773 8.308 2.489 1.00 94.69 91 THR A C 1
ATOM 736 O O . THR A 1 91 ? -16.851 7.771 2.746 1.00 94.69 91 THR A O 1
ATOM 739 N N . LEU A 1 92 ? -14.617 7.693 2.746 1.00 93.50 92 LEU A N 1
ATOM 740 C CA . LEU A 1 92 ? -14.555 6.365 3.359 1.00 93.50 92 LEU A CA 1
ATOM 741 C C . LEU A 1 92 ? -14.985 6.376 4.831 1.00 93.50 92 LEU A C 1
ATOM 743 O O . LEU A 1 92 ? -15.611 5.420 5.288 1.00 93.50 92 LEU A O 1
ATOM 747 N N . ALA A 1 93 ? -14.670 7.441 5.567 1.00 93.50 93 ALA A N 1
ATOM 748 C CA . ALA A 1 93 ? -15.107 7.647 6.944 1.00 93.50 93 ALA A CA 1
ATOM 749 C C . ALA A 1 93 ? -16.640 7.691 7.052 1.00 93.50 93 ALA A C 1
ATOM 751 O O . ALA A 1 93 ? -17.220 6.976 7.874 1.00 93.50 93 ALA A O 1
ATOM 752 N N . GLU A 1 94 ? -17.289 8.449 6.167 1.00 94.69 94 GLU A N 1
ATOM 753 C CA . GLU A 1 94 ? -18.749 8.553 6.073 1.00 94.69 94 GLU A CA 1
ATOM 754 C C . GLU A 1 94 ? -19.392 7.207 5.730 1.00 94.69 94 GLU A C 1
ATOM 756 O O . GLU A 1 94 ? -20.290 6.757 6.443 1.00 94.69 94 GLU A O 1
ATOM 761 N N . LEU A 1 95 ? -18.876 6.515 4.707 1.00 94.19 95 LEU A N 1
ATOM 762 C CA . LEU A 1 95 ? -19.386 5.209 4.277 1.00 94.19 95 LEU A CA 1
ATOM 763 C C . LEU A 1 95 ? -19.257 4.132 5.366 1.00 94.19 95 LEU A C 1
ATOM 765 O O . LEU A 1 95 ? -20.093 3.237 5.475 1.00 94.19 95 LEU A O 1
ATOM 769 N N . MET A 1 96 ? -18.184 4.187 6.153 1.00 92.62 96 MET A N 1
ATOM 770 C CA . MET A 1 96 ? -17.888 3.197 7.190 1.00 92.62 96 MET A CA 1
ATOM 771 C C . MET A 1 96 ? -18.387 3.604 8.583 1.00 92.62 96 MET A C 1
ATOM 773 O O . MET A 1 96 ? -18.185 2.843 9.532 1.00 92.62 96 MET A O 1
ATOM 777 N N . HIS A 1 97 ? -19.006 4.782 8.719 1.00 93.44 97 HIS A N 1
ATOM 778 C CA . HIS A 1 97 ? -19.429 5.376 9.991 1.00 93.44 97 HIS A CA 1
ATOM 779 C C . HIS A 1 97 ? -18.318 5.399 11.056 1.00 93.44 97 HIS A C 1
ATOM 781 O O . HIS A 1 97 ? -18.533 5.070 12.227 1.00 93.44 97 HIS A O 1
ATOM 787 N N . ILE A 1 98 ? -17.101 5.765 10.653 1.00 93.25 98 ILE A N 1
ATOM 788 C CA . ILE A 1 98 ? -15.957 5.929 11.556 1.00 93.25 98 ILE A CA 1
ATOM 789 C C . ILE A 1 98 ? -15.251 7.246 11.287 1.00 93.25 98 ILE A C 1
ATOM 791 O O . ILE A 1 98 ? -15.328 7.790 10.202 1.00 93.25 98 ILE A O 1
ATOM 795 N N . ASP A 1 99 ? -14.529 7.739 12.283 1.00 93.38 99 ASP A N 1
ATOM 796 C CA . ASP A 1 99 ? -13.795 8.995 12.183 1.00 93.38 99 ASP A CA 1
ATOM 797 C C . ASP A 1 99 ? -12.670 8.956 11.122 1.00 93.38 99 ASP A C 1
ATOM 799 O O . ASP A 1 99 ? -11.941 7.960 11.012 1.00 93.38 99 ASP A O 1
ATOM 803 N N . GLN A 1 100 ? -12.492 10.055 10.377 1.00 94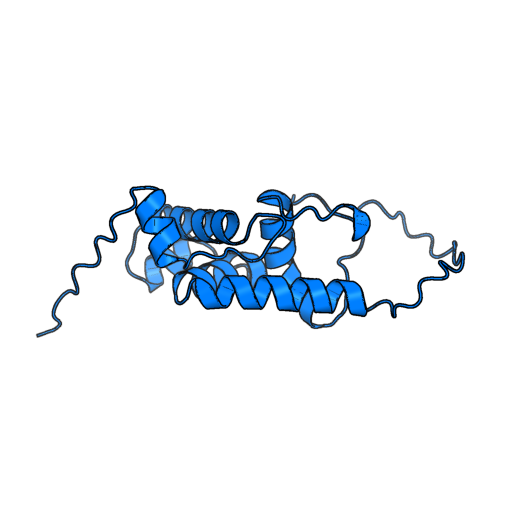.62 100 GLN A N 1
ATOM 804 C CA . GLN A 1 100 ? -11.467 10.203 9.333 1.00 94.62 100 GLN A CA 1
ATOM 805 C C . GLN A 1 100 ? -10.051 9.946 9.864 1.00 94.62 100 GLN A C 1
ATOM 807 O O . GLN A 1 100 ? -9.251 9.269 9.211 1.00 94.62 100 GLN A O 1
ATOM 812 N N . TYR A 1 101 ? -9.738 10.390 11.084 1.00 94.56 101 TYR A N 1
ATOM 813 C CA . TYR A 1 101 ? -8.446 10.127 11.717 1.00 94.56 101 TYR A CA 1
ATOM 814 C C . TYR A 1 101 ? -8.189 8.624 11.858 1.00 94.56 101 TYR A C 1
ATOM 816 O O . TYR A 1 101 ? -7.060 8.158 11.676 1.00 94.56 101 TYR A O 1
ATOM 824 N N . ARG A 1 102 ? -9.232 7.826 12.129 1.00 93.81 102 ARG A N 1
ATOM 825 C CA . ARG A 1 102 ? -9.105 6.363 12.219 1.00 93.81 102 ARG A CA 1
ATOM 826 C C . ARG A 1 102 ? -8.825 5.727 10.864 1.00 93.81 102 ARG A C 1
ATOM 828 O O . ARG A 1 102 ? -8.060 4.762 10.829 1.00 93.81 102 ARG A O 1
ATOM 835 N N . ILE A 1 103 ? -9.405 6.241 9.779 1.00 94.88 103 ILE A N 1
ATOM 836 C CA . ILE A 1 103 ? -9.086 5.797 8.414 1.00 94.88 103 ILE A CA 1
ATOM 837 C C . ILE A 1 103 ? -7.602 6.040 8.144 1.00 94.88 103 ILE A C 1
ATOM 839 O O . ILE A 1 103 ? -6.856 5.085 7.917 1.00 94.88 103 ILE A O 1
ATOM 843 N N . THR A 1 104 ? -7.144 7.282 8.303 1.00 95.38 104 THR A N 1
ATOM 844 C CA . THR A 1 104 ? -5.746 7.670 8.077 1.00 95.38 104 THR A CA 1
ATOM 845 C C . THR A 1 104 ? -4.778 6.856 8.938 1.00 95.38 104 THR A C 1
ATOM 847 O O . THR A 1 104 ? -3.761 6.360 8.449 1.00 95.38 104 THR A O 1
ATOM 850 N N . ALA A 1 105 ? -5.102 6.637 10.216 1.00 94.81 105 ALA A N 1
ATOM 851 C CA . ALA A 1 105 ? -4.283 5.827 11.114 1.00 94.81 105 ALA A CA 1
ATOM 852 C C . ALA A 1 105 ? -4.204 4.350 10.684 1.00 94.81 105 ALA A C 1
ATOM 854 O O . ALA A 1 105 ? -3.148 3.727 10.825 1.00 94.81 105 ALA A O 1
ATOM 855 N N . ARG A 1 106 ? -5.294 3.773 10.158 1.00 95.38 106 ARG A N 1
ATOM 856 C CA . ARG A 1 106 ? -5.302 2.400 9.624 1.00 95.38 106 ARG A CA 1
ATOM 857 C C . ARG A 1 106 ? -4.461 2.298 8.357 1.00 95.38 106 ARG A C 1
ATOM 859 O O . ARG A 1 106 ? -3.628 1.399 8.282 1.00 95.38 106 ARG A O 1
ATOM 866 N N . VAL A 1 107 ? -4.605 3.240 7.424 1.00 96.56 107 VAL A N 1
ATOM 867 C CA . VAL A 1 107 ? -3.810 3.277 6.184 1.00 96.56 10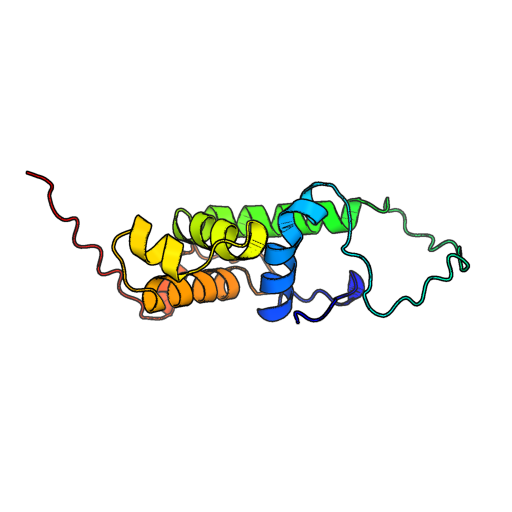7 VAL A CA 1
ATOM 868 C C . VAL A 1 107 ? -2.316 3.382 6.498 1.00 96.56 107 VAL A C 1
ATOM 870 O O . VAL A 1 107 ? -1.542 2.523 6.077 1.00 96.56 107 VAL A O 1
ATOM 873 N N . ARG A 1 108 ? -1.906 4.341 7.341 1.00 95.50 108 ARG A N 1
ATOM 874 C CA . ARG A 1 108 ? -0.501 4.488 7.771 1.00 95.50 108 ARG A CA 1
ATOM 875 C C . ARG A 1 108 ? 0.052 3.215 8.405 1.00 95.50 108 ARG A C 1
ATOM 877 O O . ARG A 1 108 ? 1.188 2.820 8.155 1.00 95.50 108 ARG A O 1
ATOM 884 N N . ARG A 1 109 ? -0.753 2.531 9.216 1.00 94.62 109 ARG A N 1
ATOM 885 C CA . ARG A 1 109 ? -0.352 1.269 9.847 1.00 94.62 109 ARG A CA 1
ATOM 886 C C . ARG A 1 109 ? -0.125 0.157 8.830 1.00 94.62 109 ARG A C 1
ATOM 888 O O . ARG A 1 109 ? 0.803 -0.629 9.009 1.00 94.62 109 ARG A O 1
ATOM 895 N N . VAL A 1 110 ? -0.955 0.081 7.793 1.00 96.06 110 VAL A N 1
ATOM 896 C CA . VAL A 1 110 ? -0.768 -0.869 6.692 1.00 96.06 110 VAL A CA 1
ATOM 897 C C . VAL A 1 110 ? 0.521 -0.567 5.947 1.00 96.06 110 VAL A C 1
ATOM 899 O O . VAL A 1 110 ? 1.306 -1.490 5.750 1.00 96.06 110 VAL A O 1
ATOM 902 N N . VAL A 1 111 ? 0.797 0.700 5.628 1.00 95.75 111 VAL A N 1
ATOM 903 C CA . VAL A 1 111 ? 2.069 1.114 5.010 1.00 95.75 111 VAL A CA 1
ATOM 904 C C . VAL A 1 111 ? 3.256 0.687 5.880 1.00 95.75 111 VAL A C 1
ATOM 906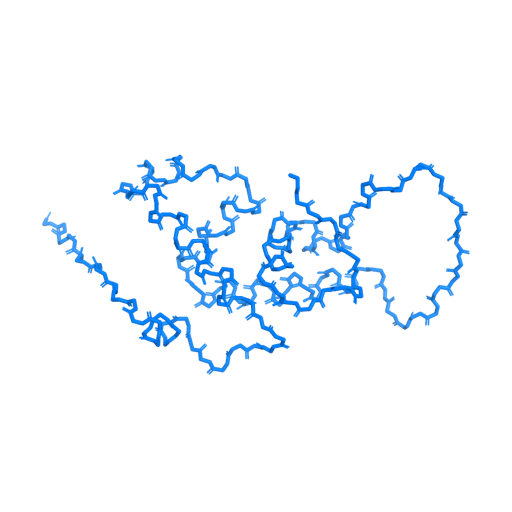 O O . VAL A 1 111 ? 4.166 0.019 5.395 1.00 95.75 111 VAL A O 1
ATOM 909 N N . HIS A 1 112 ? 3.216 0.947 7.190 1.00 94.00 112 HIS A N 1
ATOM 910 C CA . HIS A 1 112 ? 4.263 0.502 8.117 1.00 94.00 112 HIS A CA 1
ATOM 911 C C . HIS A 1 112 ? 4.385 -1.021 8.238 1.00 94.00 112 HIS A C 1
ATOM 913 O O . HIS A 1 112 ? 5.482 -1.542 8.436 1.00 94.00 112 HIS A O 1
ATOM 919 N N . TYR A 1 113 ? 3.284 -1.767 8.164 1.00 93.38 113 TYR A N 1
ATOM 920 C CA . TYR A 1 113 ? 3.355 -3.226 8.141 1.00 93.38 113 TYR A CA 1
ATOM 921 C C . TYR A 1 113 ? 3.984 -3.724 6.839 1.00 93.38 113 TYR A C 1
ATOM 923 O O . TYR A 1 113 ? 4.810 -4.637 6.856 1.00 93.38 113 TYR A O 1
ATOM 931 N N . CYS A 1 114 ? 3.608 -3.108 5.722 1.00 93.88 114 CYS A N 1
ATOM 932 C CA . CYS A 1 114 ? 4.102 -3.446 4.401 1.00 93.88 114 CYS A CA 1
ATOM 933 C C . CYS A 1 114 ? 5.540 -2.963 4.170 1.00 93.88 114 CYS A C 1
ATOM 935 O O . CYS A 1 114 ? 6.178 -3.459 3.247 1.00 93.88 114 CYS A O 1
ATOM 937 N N . SER A 1 115 ? 6.079 -2.068 5.001 1.00 92.19 115 SER A N 1
ATOM 938 C CA . SER A 1 115 ? 7.485 -1.667 4.961 1.00 92.19 115 SER A CA 1
ATOM 939 C C . SER A 1 115 ? 8.420 -2.710 5.586 1.00 92.19 115 SER A C 1
ATOM 941 O O . SER A 1 115 ? 8.034 -3.534 6.425 1.00 92.19 115 SER A O 1
ATOM 943 N N . GLY A 1 116 ? 9.672 -2.694 5.125 1.00 84.06 116 GLY A N 1
ATOM 944 C CA . GLY A 1 116 ? 10.733 -3.632 5.477 1.00 84.06 116 GLY A CA 1
ATOM 945 C C . GLY A 1 116 ? 11.201 -4.492 4.299 1.00 84.06 116 GLY A C 1
ATOM 946 O O . GLY A 1 116 ? 10.429 -4.888 3.425 1.00 84.06 116 GLY A O 1
ATOM 947 N N . THR A 1 117 ? 12.487 -4.837 4.305 1.00 65.44 117 THR A N 1
ATOM 948 C CA . THR A 1 117 ? 13.185 -5.551 3.219 1.00 65.44 117 THR A CA 1
ATOM 949 C C . THR A 1 117 ? 12.848 -7.041 3.112 1.00 65.44 117 THR A C 1
ATOM 951 O O . THR A 1 117 ? 13.318 -7.718 2.203 1.00 65.44 117 THR A O 1
ATOM 954 N N . ARG A 1 118 ? 12.024 -7.586 4.016 1.00 62.06 118 ARG A N 1
ATOM 955 C CA . ARG A 1 118 ? 11.589 -8.990 3.999 1.00 62.06 118 ARG A CA 1
ATOM 956 C C . ARG A 1 118 ? 10.111 -9.100 4.336 1.00 62.06 118 ARG A C 1
ATOM 958 O O . ARG A 1 118 ? 9.592 -8.315 5.129 1.00 62.06 118 ARG A O 1
ATOM 965 N N . ARG A 1 119 ? 9.460 -10.139 3.801 1.00 64.00 119 ARG A N 1
ATOM 966 C CA . ARG A 1 119 ? 8.129 -10.561 4.253 1.00 64.00 119 ARG A CA 1
ATOM 967 C C . ARG A 1 119 ? 8.150 -10.680 5.770 1.00 64.00 119 ARG A C 1
ATOM 969 O O . ARG A 1 119 ? 8.962 -11.423 6.327 1.00 64.00 119 ARG A O 1
ATOM 976 N N . ARG A 1 120 ? 7.255 -9.953 6.440 1.00 68.44 120 ARG A N 1
ATOM 977 C CA . ARG A 1 120 ? 7.129 -10.059 7.891 1.00 68.44 120 ARG A CA 1
ATOM 978 C C . ARG A 1 120 ? 6.782 -11.504 8.240 1.00 68.44 120 ARG A C 1
ATOM 980 O O . ARG A 1 120 ? 5.787 -12.039 7.760 1.00 68.44 120 ARG A O 1
ATOM 987 N N . ARG A 1 121 ? 7.623 -12.112 9.084 1.00 81.06 121 ARG A N 1
ATOM 988 C CA . ARG A 1 121 ? 7.392 -13.437 9.691 1.00 81.06 121 ARG A CA 1
ATOM 989 C C . ARG A 1 121 ? 6.249 -13.421 10.711 1.00 81.06 121 ARG A C 1
ATOM 991 O O . ARG A 1 121 ? 5.874 -14.466 11.218 1.00 81.06 121 ARG A O 1
ATOM 998 N N . ILE A 1 122 ? 5.726 -12.233 11.010 1.00 87.12 122 ILE A N 1
ATOM 999 C CA . ILE A 1 122 ? 4.623 -12.007 11.935 1.00 87.12 122 ILE A CA 1
ATOM 1000 C C . ILE A 1 122 ? 3.358 -11.632 11.168 1.00 87.12 122 ILE A C 1
ATOM 1002 O O . ILE A 1 122 ? 3.402 -10.939 10.142 1.00 87.12 122 ILE A O 1
ATOM 1006 N N . THR A 1 123 ? 2.216 -12.049 11.698 1.00 89.50 123 THR A N 1
ATOM 1007 C CA . THR A 1 123 ? 0.908 -11.666 11.158 1.00 89.50 123 THR A CA 1
ATOM 1008 C C . THR A 1 123 ? 0.628 -10.181 11.409 1.00 89.50 123 THR A C 1
ATOM 1010 O O . THR A 1 123 ? 1.226 -9.555 12.290 1.00 89.50 123 THR A O 1
ATOM 1013 N N . PHE A 1 124 ? -0.307 -9.592 10.660 1.00 90.44 124 PHE A N 1
ATOM 1014 C CA . PHE A 1 124 ? -0.728 -8.207 10.895 1.00 90.44 124 PHE A CA 1
ATOM 1015 C C . PHE A 1 124 ? -1.368 -8.013 12.282 1.00 90.44 124 PHE A C 1
ATOM 1017 O O . PHE A 1 124 ? -1.195 -6.975 12.922 1.00 90.44 124 PHE A O 1
ATOM 1024 N N . ILE A 1 125 ? -2.058 -9.039 12.792 1.00 88.75 125 ILE A N 1
ATOM 1025 C CA . ILE A 1 125 ? -2.615 -9.054 14.152 1.00 88.75 125 ILE A CA 1
ATOM 1026 C C . ILE A 1 125 ? -1.493 -8.989 15.189 1.00 88.75 125 ILE A C 1
ATOM 1028 O O . ILE A 1 125 ? -1.537 -8.167 16.104 1.00 88.75 125 ILE A O 1
ATOM 1032 N N . GLU A 1 126 ? -0.458 -9.812 15.029 1.00 88.81 126 GLU A N 1
ATOM 1033 C CA . GLU A 1 126 ? 0.688 -9.792 15.932 1.00 88.81 126 GLU A CA 1
ATOM 1034 C C . GLU A 1 126 ? 1.440 -8.457 15.866 1.00 88.81 126 GLU A C 1
ATOM 1036 O O . GLU A 1 126 ? 1.841 -7.924 16.901 1.00 88.81 126 GLU A O 1
ATOM 1041 N N . PHE A 1 127 ? 1.574 -7.873 14.674 1.00 89.19 127 PHE A N 1
ATOM 1042 C CA . PHE A 1 127 ? 2.137 -6.536 14.509 1.00 89.19 127 PHE A CA 1
ATOM 1043 C C . PHE A 1 127 ? 1.355 -5.474 15.295 1.00 89.19 127 PHE A C 1
ATOM 1045 O O . PHE A 1 127 ? 1.963 -4.732 16.069 1.00 89.19 127 PHE A O 1
ATOM 1052 N N . LYS A 1 128 ? 0.019 -5.443 15.170 1.00 88.38 128 LYS A N 1
ATOM 1053 C CA . LYS A 1 128 ? -0.849 -4.553 15.964 1.00 88.38 128 LYS A CA 1
ATOM 1054 C C . LYS A 1 128 ? -0.640 -4.749 17.466 1.00 88.38 128 LYS A C 1
ATOM 1056 O O . LYS A 1 128 ? -0.493 -3.769 18.193 1.00 88.38 128 LYS A O 1
ATOM 1061 N N . ARG A 1 129 ? -0.561 -6.007 17.917 1.00 87.12 129 ARG A N 1
ATOM 1062 C CA . ARG A 1 129 ? -0.339 -6.347 19.330 1.00 87.12 129 ARG A CA 1
ATOM 1063 C C . ARG A 1 129 ? 0.993 -5.800 19.846 1.00 87.12 129 ARG A C 1
ATOM 1065 O O . ARG A 1 129 ? 1.021 -5.209 20.919 1.00 87.12 129 ARG A O 1
ATOM 1072 N N . ARG A 1 130 ? 2.082 -5.970 19.086 1.00 85.94 130 ARG A N 1
ATOM 1073 C CA . ARG A 1 130 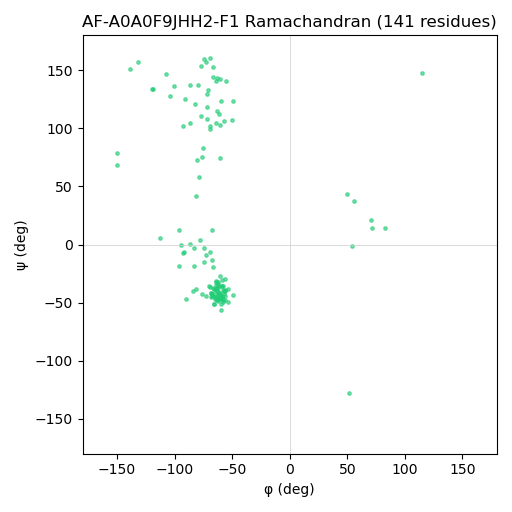? 3.420 -5.460 19.448 1.00 85.94 130 ARG A CA 1
ATOM 1074 C C . ARG A 1 130 ? 3.469 -3.933 19.502 1.00 85.94 130 ARG A C 1
ATOM 1076 O O . ARG A 1 130 ? 4.186 -3.388 20.327 1.00 85.94 130 ARG A O 1
ATOM 1083 N N . ALA A 1 131 ? 2.683 -3.259 18.667 1.00 82.50 131 ALA A N 1
ATOM 1084 C CA . ALA A 1 131 ? 2.546 -1.804 18.682 1.00 82.50 131 ALA A CA 1
ATOM 1085 C C . ALA A 1 131 ? 1.633 -1.277 19.813 1.00 82.50 131 ALA A C 1
ATOM 1087 O O . ALA A 1 131 ? 1.351 -0.084 19.856 1.00 82.50 131 ALA A O 1
ATOM 1088 N N . GLY A 1 132 ? 1.123 -2.143 20.701 1.00 81.56 132 GLY A N 1
ATOM 1089 C CA . GLY A 1 132 ? 0.219 -1.745 21.787 1.00 81.56 132 GLY A CA 1
ATOM 1090 C C . GLY A 1 132 ? -1.188 -1.353 21.321 1.00 81.56 132 GLY A C 1
ATOM 1091 O O . GLY A 1 132 ? -1.961 -0.773 22.080 1.00 81.56 132 GLY A O 1
ATOM 1092 N N . ILE A 1 133 ? -1.551 -1.673 20.077 1.00 77.06 133 ILE A N 1
ATOM 1093 C CA . ILE A 1 133 ? -2.816 -1.255 19.473 1.00 77.06 133 ILE A CA 1
ATOM 1094 C C . ILE A 1 133 ? -3.891 -2.276 19.843 1.00 77.06 133 ILE A C 1
ATOM 1096 O O . ILE A 1 133 ? -3.941 -3.376 19.290 1.00 77.06 133 ILE A O 1
ATOM 1100 N N . ARG A 1 134 ? -4.767 -1.918 20.786 1.00 63.09 134 ARG A N 1
ATOM 1101 C CA . ARG A 1 134 ? -5.963 -2.707 21.111 1.00 63.09 134 ARG A CA 1
ATOM 1102 C C . ARG A 1 134 ? -7.078 -2.372 20.123 1.00 63.09 134 ARG A C 1
ATOM 1104 O O . ARG A 1 134 ? -7.501 -1.226 20.018 1.00 63.09 134 ARG A O 1
ATOM 1111 N N . GLU A 1 135 ? -7.559 -3.376 19.398 1.00 58.91 135 GLU A N 1
ATOM 1112 C CA . GLU A 1 135 ? -8.726 -3.234 18.528 1.00 58.91 135 GLU A CA 1
ATOM 1113 C C . GLU A 1 135 ? -9.997 -3.101 19.369 1.00 58.91 135 GLU A C 1
ATOM 1115 O O . GLU A 1 135 ? -10.473 -4.063 19.964 1.00 58.91 135 GLU A O 1
ATOM 1120 N N . SER A 1 136 ? -10.568 -1.900 19.413 1.00 49.22 136 SER A N 1
ATOM 1121 C CA . SER A 1 136 ? -11.849 -1.612 20.062 1.00 49.22 136 SER A CA 1
ATOM 1122 C C . SER A 1 136 ? -13.045 -1.968 19.169 1.00 49.22 136 SER A C 1
ATOM 1124 O O . SER A 1 136 ? -14.036 -1.241 19.123 1.00 49.22 136 SER A O 1
ATOM 1126 N N . TYR A 1 137 ? -12.995 -3.109 18.474 1.00 48.00 137 TYR A N 1
ATOM 1127 C CA . TYR A 1 137 ? -14.170 -3.643 17.783 1.00 48.00 137 TYR A CA 1
ATOM 1128 C C . TYR A 1 137 ? -15.121 -4.270 18.809 1.00 48.00 137 TYR A C 1
ATOM 1130 O O . TYR A 1 137 ? -15.245 -5.489 18.919 1.00 48.00 137 TYR A O 1
ATOM 1138 N N . ARG A 1 138 ? -15.846 -3.430 19.560 1.00 43.09 138 ARG A N 1
ATOM 1139 C CA . ARG A 1 138 ? -17.161 -3.851 20.046 1.00 43.09 138 ARG A CA 1
ATOM 1140 C C . ARG A 1 138 ? -18.010 -4.053 18.800 1.00 43.09 138 ARG A C 1
ATOM 1142 O O . ARG A 1 138 ? -18.431 -3.086 18.175 1.00 43.09 138 ARG A O 1
ATOM 1149 N N . ARG A 1 139 ? -18.238 -5.316 18.433 1.00 41.88 139 ARG A N 1
ATOM 1150 C CA . ARG A 1 13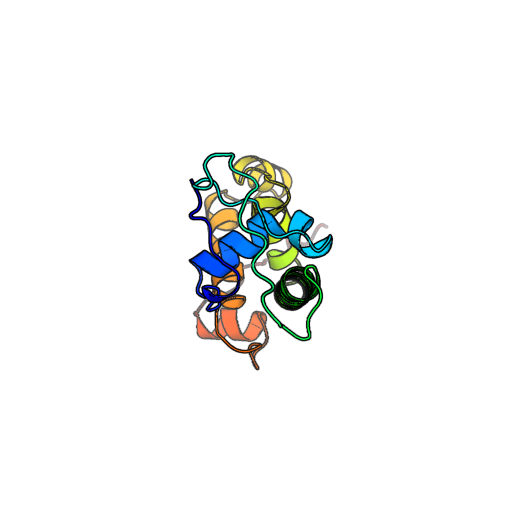9 ? -19.381 -5.691 17.603 1.00 41.88 139 ARG A CA 1
ATOM 1151 C C . ARG A 1 139 ? -20.604 -5.055 18.260 1.00 41.88 139 ARG A C 1
ATOM 1153 O O . ARG A 1 139 ? -21.006 -5.496 19.337 1.00 41.88 139 ARG A O 1
ATOM 1160 N N . ALA A 1 140 ? -21.161 -4.009 17.656 1.00 42.72 140 ALA A N 1
ATOM 1161 C CA . ALA A 1 140 ? -22.554 -3.691 17.893 1.00 42.72 140 ALA A CA 1
ATOM 1162 C C . ALA A 1 140 ? -23.308 -4.962 17.492 1.00 42.72 140 ALA A C 1
ATOM 1164 O O . ALA A 1 140 ? -23.312 -5.344 16.322 1.00 42.72 140 ALA A O 1
ATOM 1165 N N . LYS A 1 141 ? -23.802 -5.710 18.484 1.00 35.16 141 LYS A N 1
ATOM 1166 C CA . LYS A 1 141 ? -24.756 -6.783 18.233 1.00 35.16 141 LYS A CA 1
ATOM 1167 C C . LYS A 1 141 ? -25.957 -6.094 17.597 1.00 35.16 141 LYS A C 1
ATOM 1169 O O . LYS A 1 141 ? -26.692 -5.404 18.298 1.00 35.16 141 LYS A O 1
ATOM 1174 N N . VAL A 1 142 ? -26.092 -6.229 16.284 1.00 42.31 142 VAL A N 1
ATOM 1175 C CA . VAL A 1 142 ? -27.362 -5.988 15.607 1.00 42.31 142 VAL A CA 1
ATOM 1176 C C . VAL A 1 142 ? -28.318 -7.015 16.214 1.00 42.31 142 VAL A C 1
ATOM 1178 O O . VAL A 1 142 ? -28.047 -8.216 16.145 1.00 42.31 142 VAL A O 1
ATOM 1181 N N . LYS A 1 143 ? -29.293 -6.516 16.973 1.00 38.97 143 LYS A N 1
ATOM 1182 C CA . LYS A 1 143 ? -30.423 -7.295 17.480 1.00 38.97 143 LYS A CA 1
ATOM 1183 C C . LYS A 1 143 ? -31.427 -7.493 16.359 1.00 38.97 143 LYS A C 1
ATOM 1185 O O . LYS A 1 143 ? -31.540 -6.558 15.537 1.00 38.97 143 LYS A O 1
#

Secondary structure (DSSP, 8-state):
-PPP--GGG----HHHHHHHHHTHHHHHTTPPPPPTT--S----------SS-TTHHHHHHHHHHHHHHHTTTHHHHHHHHHHTS---HHHHHHHHTS-HHHHHHHHHHHHHHH-SSS--SS-HHHHHHHTT-----------

Radius of gyration: 17.83 Å; Cα contacts (8 Å, |Δi|>4): 135; chains: 1; bounding box: 52×30×49 Å

pLDDT: mean 84.23, std 17.54, range [35.16, 97.31]

Sequence (143 aa):
MNEWYAPSEIRFWPEHVEWAITNLNMLEQGFWPPNPRETGYTDVQGPKRGHSAYFEIPVCLAAEITARLDRCNTDGKLARKCLADGWDAQTLAELMHIDQYRITARVRRVVHYCSGTRRRRITFIEFKRRAGIRESYRRAKVK

Nearest PDB structures (foldseek):
  5cm3-assembly1_A  TM=7.927E-01  e=1.046E+00  Escherichia coli
  5clv-assembly2_E  TM=7.928E-01  e=1.281E+00  Escherichia coli
  5cm3-assembly1_B  TM=6.154E-01  e=5.421E-01  Escherichia coli
  6dvb-assembly1_F  TM=6.198E-01  e=9.455E-01  Mycobacterium tuberculosis H37Rv
  3hug-assembly6_A  TM=5.652E-01  e=1.824E+00  Mycobacterium tuberculosis H37Rv

Solvent-accessible surface area (backbone atoms only — not comparable to full-atom values): 8546 Å² total; per-residue (Å²): 132,85,80,84,77,57,85,91,66,66,62,31,43,49,67,49,33,47,48,48,43,37,44,28,75,44,13,63,73,27,38,72,81,81,64,91,83,65,78,86,71,93,76,79,94,68,84,76,90,56,102,61,62,85,34,52,63,27,32,54,52,29,53,53,50,49,62,45,31,61,60,41,47,71,46,20,54,50,33,43,41,38,45,42,69,62,44,54,51,60,63,51,14,63,77,67,75,44,59,41,69,58,47,53,53,43,31,54,50,44,31,57,64,56,24,48,87,57,85,69,94,60,53,54,67,54,50,36,53,76,70,69,53,76,83,82,75,72,74,77,76,82,126

Foldseek 3Di:
DQAADDLVRQFLDLSSLLVCLLCLVQLCVLHRDDHPPDDPDPDDPDDPPDPDDSSPSSNVSSVLSVVLLVLLPPLSVLLSCCRHVVDQLVVVCVVVVHDSVVSVVSNSLSSVSSGDNDNPPDGSVVVCVVVVNDPPPPPPPPD